Protein AF-A0A504YXQ4-F1 (afdb_monomer_lite)

Organism: Fasciola gigantica (NCBI:txid46835)

InterPro domains:
  IPR013785 Aldolase-type TIM barrel [G3DSA:3.20.20.70] (3-170)
  IPR016471 Nicotinamide phosphoribosyl transferase [PTHR43816] (10-166)
  IPR036068 Nicotinate phosphoribosyltransferase-like, C-terminal [SSF51690] (5-166)
  IPR041525 Nicotinate/nicotinamide phosphoribosyltransferase [PF04095] (4-167)

Secondary structure (DSSP, 8-state):
--STT-SSHHHHHHHHHHHHTT--B---HHHHHHHHHHH--S---B---B--HHHHHTT-GGGHHHHHHHHHHHTSBS-EEEE--SS-HHHIIIIIIIIITHHHHHHSBS-EEEE--SS-HHHHHHHHHHHHHHHHT-EE-TTS-EE--TTEEE---SS--HHHHHHHTT-

Foldseek 3Di:
DQQPPQPDLVSLLVVQLVVLVPDAADPSVSVCVCCCPPVVDNHSHDYAAEDDLCQQPVCPPVCNLVSVVVVCVVPLAEEYEYEQPNPHNLCSLQPRCLPVCVVSLVPGHYAYEYEHADDQVQVVQVSSCVNQCVRQPWDADPVRDTHGDGSYHYDYDYPDDPVSCVVNVPD

Structure (mmCIF, N/CA/C/O backbone):
data_AF-A0A504YXQ4-F1
#
_entry.id   AF-A0A504YXQ4-F1
#
loop_
_atom_site.group_PDB
_atom_site.id
_atom_site.type_symbol
_atom_site.label_atom_id
_atom_site.label_alt_id
_atom_site.label_comp_id
_atom_site.label_asym_id
_atom_site.label_entity_id
_atom_site.label_seq_id
_atom_site.pdbx_PDB_ins_code
_atom_site.Cartn_x
_atom_site.Cartn_y
_atom_site.Cartn_z
_atom_site.occupancy
_atom_site.B_iso_or_equiv
_atom_site.auth_seq_id
_atom_site.auth_comp_id
_atom_site.auth_asym_id
_atom_site.auth_atom_id
_atom_site.pdbx_PDB_model_num
ATOM 1 N N . MET A 1 1 ? 9.173 -4.946 -5.122 1.00 44.69 1 MET A N 1
ATOM 2 C CA . MET A 1 1 ? 9.935 -3.677 -5.137 1.00 44.69 1 MET A CA 1
ATOM 3 C C . MET A 1 1 ? 11.431 -3.932 -5.371 1.00 44.69 1 MET A C 1
ATOM 5 O O . MET A 1 1 ? 12.197 -4.021 -4.426 1.00 44.69 1 MET A O 1
ATOM 9 N N . THR A 1 2 ? 11.881 -4.077 -6.623 1.00 39.53 2 THR A N 1
ATOM 10 C CA . THR A 1 2 ? 13.294 -4.391 -6.968 1.00 39.53 2 THR A CA 1
ATOM 11 C C . THR A 1 2 ? 14.123 -3.184 -7.431 1.00 39.53 2 THR A C 1
ATOM 13 O O . THR A 1 2 ? 15.320 -3.316 -7.674 1.00 39.53 2 THR A O 1
ATOM 16 N N . SER A 1 3 ? 13.518 -1.999 -7.565 1.00 43.25 3 SER A N 1
ATOM 17 C CA . SER A 1 3 ? 14.176 -0.821 -8.157 1.00 43.25 3 SER A CA 1
ATOM 18 C C . SER A 1 3 ? 15.230 -0.181 -7.238 1.00 43.25 3 SER A C 1
ATOM 20 O O . SER A 1 3 ? 16.334 0.120 -7.684 1.00 43.25 3 SER A O 1
ATOM 22 N N . ALA A 1 4 ? 14.943 -0.048 -5.938 1.00 47.44 4 ALA A N 1
ATOM 23 C CA . ALA A 1 4 ? 15.725 0.798 -5.029 1.00 47.44 4 ALA A CA 1
ATOM 24 C C . ALA A 1 4 ? 17.167 0.319 -4.747 1.00 47.44 4 ALA A C 1
ATOM 26 O O . ALA A 1 4 ? 17.986 1.095 -4.267 1.00 47.44 4 ALA A O 1
ATOM 27 N N . ARG A 1 5 ? 17.506 -0.949 -5.032 1.00 50.78 5 ARG A N 1
ATOM 28 C CA . ARG A 1 5 ? 18.806 -1.552 -4.658 1.00 50.78 5 ARG A CA 1
ATOM 29 C C . ARG A 1 5 ? 19.672 -1.998 -5.843 1.00 50.78 5 ARG A C 1
ATOM 31 O O . ARG A 1 5 ? 20.782 -2.495 -5.643 1.00 50.78 5 ARG A O 1
ATOM 38 N N . ALA A 1 6 ? 19.216 -1.827 -7.084 1.00 53.59 6 ALA A N 1
ATOM 39 C CA . ALA A 1 6 ? 19.990 -2.245 -8.249 1.00 53.59 6 ALA A CA 1
ATOM 40 C C . ALA A 1 6 ? 21.107 -1.233 -8.574 1.00 53.59 6 ALA A C 1
ATOM 42 O O . ALA A 1 6 ? 20.860 -0.147 -9.086 1.00 53.59 6 ALA A O 1
ATOM 43 N N . ARG A 1 7 ? 22.367 -1.618 -8.330 1.00 48.12 7 ARG A N 1
ATOM 44 C CA . ARG A 1 7 ? 23.555 -0.745 -8.469 1.00 48.12 7 ARG A CA 1
ATOM 45 C C . ARG A 1 7 ? 23.866 -0.262 -9.899 1.00 48.12 7 ARG A C 1
ATOM 47 O O . ARG A 1 7 ? 24.700 0.622 -10.064 1.00 48.12 7 ARG A O 1
ATOM 54 N N . ARG A 1 8 ? 23.257 -0.847 -10.941 1.00 61.00 8 ARG A N 1
ATOM 55 C CA . ARG A 1 8 ? 23.435 -0.458 -12.356 1.00 61.00 8 ARG A CA 1
ATOM 56 C C . ARG A 1 8 ? 22.139 -0.660 -13.141 1.00 61.00 8 ARG A C 1
ATOM 58 O O . ARG A 1 8 ? 21.479 -1.687 -12.979 1.00 61.00 8 ARG A O 1
ATOM 65 N N . SER A 1 9 ? 21.836 0.259 -14.061 1.00 78.12 9 SER A N 1
ATOM 66 C CA . SER A 1 9 ? 20.632 0.233 -14.912 1.00 78.12 9 SER A CA 1
ATOM 67 C C . SER A 1 9 ? 20.436 -1.098 -15.653 1.00 78.12 9 SER A C 1
ATOM 69 O O . SER A 1 9 ? 19.322 -1.611 -15.728 1.00 78.12 9 SER A O 1
ATOM 71 N N . ARG A 1 10 ? 21.526 -1.714 -16.135 1.00 86.38 10 ARG A N 1
ATOM 72 C CA . ARG A 1 10 ? 21.495 -3.021 -16.815 1.00 86.38 10 ARG A CA 1
ATOM 73 C C . ARG A 1 10 ? 21.101 -4.172 -15.886 1.00 86.38 10 ARG A C 1
ATOM 75 O O . ARG A 1 10 ? 20.304 -5.018 -16.280 1.00 86.38 10 ARG A O 1
ATOM 82 N N . SER A 1 11 ? 21.639 -4.206 -14.668 1.00 91.44 11 SER A N 1
ATOM 83 C CA . SER A 1 11 ? 21.296 -5.234 -13.677 1.00 91.44 11 SER A CA 1
ATOM 84 C C . SER A 1 11 ? 19.844 -5.096 -13.217 1.00 91.44 11 SER A C 1
ATOM 86 O O . SER A 1 11 ? 19.157 -6.105 -13.100 1.00 91.44 11 SER A O 1
ATOM 88 N N . ALA A 1 12 ? 19.354 -3.860 -13.046 1.00 91.31 12 ALA A N 1
ATOM 89 C CA . ALA A 1 12 ? 17.948 -3.583 -12.745 1.00 91.31 12 ALA A CA 1
ATOM 90 C C . ALA A 1 12 ? 17.017 -4.113 -13.847 1.00 91.31 12 ALA A C 1
ATOM 92 O O . ALA A 1 12 ? 16.020 -4.770 -13.561 1.00 91.31 12 ALA A O 1
ATOM 93 N N . ALA A 1 13 ? 17.366 -3.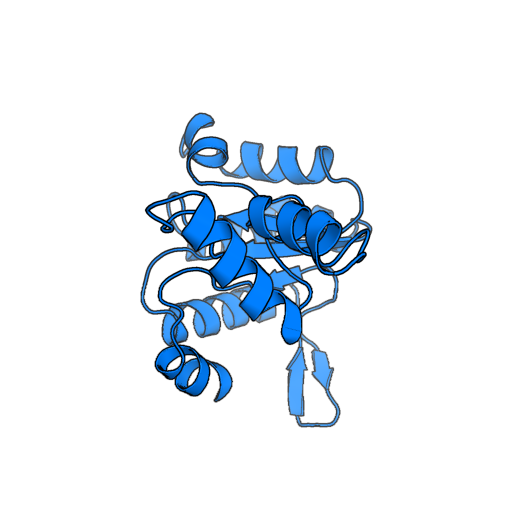866 -15.114 1.00 93.75 13 ALA A N 1
ATOM 94 C CA . ALA A 1 13 ? 16.569 -4.306 -16.253 1.00 93.75 13 ALA A CA 1
ATOM 95 C C . ALA A 1 13 ? 16.508 -5.837 -16.372 1.00 93.75 13 ALA A C 1
ATOM 97 O O . ALA A 1 13 ? 15.424 -6.389 -16.537 1.00 93.75 13 ALA A O 1
ATOM 98 N N . LEU A 1 14 ? 17.651 -6.524 -16.262 1.00 95.06 14 LEU A N 1
ATOM 99 C CA . LEU A 1 14 ? 17.709 -7.985 -16.367 1.00 95.06 14 LEU A CA 1
ATOM 100 C C . LEU A 1 14 ? 17.030 -8.678 -15.181 1.00 95.06 14 LEU A C 1
ATOM 102 O O . LEU A 1 14 ? 16.200 -9.554 -15.399 1.00 95.06 14 LEU A O 1
ATOM 106 N N . GLY A 1 15 ? 17.339 -8.263 -13.948 1.00 94.12 15 GLY A N 1
ATOM 107 C CA . GLY A 1 15 ? 16.736 -8.851 -12.749 1.00 94.12 15 GLY A CA 1
ATOM 108 C C . GLY A 1 15 ? 15.238 -8.561 -12.640 1.00 94.12 15 GLY A C 1
ATOM 109 O O . GLY A 1 15 ? 14.447 -9.432 -12.286 1.00 94.12 15 GLY A O 1
ATOM 110 N N . GLY A 1 16 ? 14.816 -7.349 -13.011 1.00 94.19 16 GLY A N 1
ATOM 111 C CA . GLY A 1 16 ? 13.397 -7.025 -13.094 1.00 94.19 16 GLY A CA 1
ATOM 112 C C . GLY A 1 16 ? 12.686 -7.830 -14.186 1.00 94.19 16 GLY A C 1
ATOM 113 O O . GLY A 1 16 ? 11.565 -8.273 -13.965 1.00 94.19 16 GLY A O 1
ATOM 114 N N . LEU A 1 17 ? 13.322 -8.085 -15.338 1.00 95.25 17 LEU A N 1
ATOM 115 C CA . LEU A 1 17 ? 12.712 -8.907 -16.386 1.00 95.25 17 LEU A CA 1
ATOM 116 C C . LEU A 1 17 ? 12.607 -10.380 -15.977 1.00 95.25 17 LEU A C 1
ATOM 118 O O . LEU A 1 17 ? 11.588 -11.003 -16.253 1.00 95.25 17 LEU A O 1
ATOM 122 N N . SER A 1 18 ? 13.613 -10.934 -15.295 1.00 96.00 18 SER A N 1
ATOM 123 C CA . SER A 1 18 ? 13.534 -12.316 -14.807 1.00 96.00 18 SER A CA 1
ATOM 124 C C . SER A 1 18 ? 12.399 -12.500 -13.798 1.00 96.00 18 SER A C 1
ATOM 126 O O . SER A 1 18 ? 11.718 -13.520 -13.822 1.00 96.00 18 SER A O 1
ATOM 128 N N . HIS A 1 19 ? 12.139 -11.494 -12.953 1.00 95.12 19 HIS A N 1
ATOM 129 C CA . HIS A 1 19 ? 10.963 -11.470 -12.073 1.00 95.12 19 HIS A CA 1
ATOM 130 C C . HIS A 1 19 ? 9.648 -11.490 -12.870 1.00 95.12 19 HIS A C 1
ATOM 132 O O . HIS A 1 19 ? 8.731 -12.241 -12.536 1.00 95.12 19 HIS A O 1
ATOM 138 N N . LEU A 1 20 ? 9.584 -10.734 -13.971 1.00 96.31 20 LEU A N 1
ATOM 139 C CA . LEU A 1 20 ? 8.395 -10.642 -14.826 1.00 96.31 20 LEU A CA 1
ATOM 140 C C . LEU A 1 20 ? 8.053 -11.921 -15.608 1.00 96.31 20 LEU A C 1
ATOM 142 O O . LEU A 1 20 ? 6.983 -12.004 -16.207 1.00 96.31 20 LEU A O 1
ATOM 146 N N . VAL A 1 21 ? 8.924 -12.932 -15.590 1.00 95.56 21 VAL A N 1
ATOM 147 C CA . VAL A 1 21 ? 8.597 -14.265 -16.122 1.00 95.56 21 VAL A CA 1
ATOM 148 C C . VAL A 1 21 ? 7.520 -14.945 -15.269 1.00 95.56 21 VAL A C 1
ATOM 150 O O . VAL A 1 21 ? 6.663 -15.639 -15.808 1.00 95.56 21 VAL A O 1
ATOM 153 N N . ASN A 1 22 ? 7.544 -14.726 -13.950 1.00 96.00 22 ASN A N 1
ATOM 154 C CA . ASN A 1 22 ? 6.650 -15.392 -12.996 1.00 96.00 22 ASN A CA 1
ATOM 155 C C . ASN A 1 22 ? 5.550 -14.466 -12.457 1.00 96.00 22 ASN A C 1
ATOM 157 O O . ASN A 1 22 ? 4.479 -14.932 -12.075 1.00 96.00 22 ASN A O 1
ATOM 161 N N . PHE A 1 23 ? 5.796 -13.154 -12.423 1.00 96.06 23 PHE A N 1
ATOM 162 C CA . PHE A 1 23 ? 4.901 -12.172 -11.810 1.00 96.06 23 PHE A CA 1
ATOM 163 C C . PHE A 1 23 ? 4.612 -11.000 -12.745 1.00 96.06 23 PHE A C 1
ATOM 165 O O . PHE A 1 23 ? 5.370 -10.716 -13.660 1.00 96.06 23 PHE A O 1
ATOM 172 N N . ARG A 1 24 ? 3.525 -10.265 -12.489 1.00 94.75 24 ARG A N 1
ATOM 173 C CA . ARG A 1 24 ? 3.152 -9.084 -13.291 1.00 94.75 24 ARG A CA 1
ATOM 174 C C . ARG A 1 24 ? 3.311 -7.745 -12.569 1.00 94.75 24 ARG A C 1
ATOM 176 O O . ARG A 1 24 ? 3.106 -6.716 -13.196 1.00 94.75 24 ARG A O 1
ATOM 183 N N . GLY A 1 25 ? 3.666 -7.732 -11.285 1.00 95.00 25 GLY A N 1
ATOM 184 C CA . GLY A 1 25 ? 3.879 -6.499 -10.515 1.00 95.00 25 GLY A CA 1
ATOM 185 C C . GLY A 1 25 ? 5.342 -6.051 -10.531 1.00 95.00 25 GLY A C 1
ATOM 186 O O . GLY A 1 25 ? 6.213 -6.837 -10.149 1.00 95.00 25 GLY A O 1
ATOM 187 N N . THR A 1 26 ? 5.626 -4.810 -10.946 1.00 94.31 26 THR A N 1
ATOM 188 C CA . THR A 1 26 ? 6.984 -4.236 -10.918 1.00 94.31 26 THR A CA 1
ATOM 189 C C . THR A 1 26 ? 7.002 -2.705 -10.870 1.00 94.31 26 THR A C 1
ATOM 191 O O . THR A 1 26 ? 6.308 -2.048 -11.637 1.00 94.31 26 THR A O 1
ATOM 194 N N . ASP A 1 27 ? 7.895 -2.146 -10.048 1.00 93.38 27 ASP A N 1
ATOM 195 C CA . ASP A 1 27 ? 8.291 -0.723 -10.081 1.00 93.38 27 ASP A CA 1
ATOM 196 C C . ASP A 1 27 ? 9.642 -0.516 -10.790 1.00 93.38 27 ASP A C 1
ATOM 198 O O . ASP A 1 27 ? 10.236 0.561 -10.770 1.00 93.38 27 ASP A O 1
ATOM 202 N N . THR A 1 28 ? 10.195 -1.569 -11.402 1.00 93.94 28 THR A N 1
ATOM 203 C CA . THR A 1 28 ? 11.482 -1.516 -12.104 1.00 93.94 28 THR A CA 1
ATOM 204 C C . THR A 1 28 ? 11.258 -1.228 -13.586 1.00 93.94 28 THR A C 1
ATOM 206 O O . THR A 1 28 ? 11.331 -2.121 -14.430 1.00 93.94 28 THR A O 1
ATOM 209 N N . LEU A 1 29 ? 11.024 0.045 -13.919 1.00 94.19 29 LEU A N 1
ATOM 210 C CA . LEU A 1 29 ? 10.748 0.504 -15.289 1.00 94.19 29 LEU A CA 1
ATOM 211 C C . LEU A 1 29 ? 11.747 -0.001 -16.359 1.00 94.19 29 LEU A C 1
ATOM 213 O O . LEU A 1 29 ? 11.294 -0.400 -17.436 1.00 94.19 29 LEU A O 1
ATOM 217 N N . PRO A 1 30 ? 13.076 -0.074 -16.107 1.00 95.06 30 PRO A N 1
ATOM 218 C CA . PRO A 1 30 ? 14.022 -0.601 -17.094 1.00 95.06 30 PRO A CA 1
ATOM 219 C C . PRO A 1 30 ? 13.720 -2.032 -17.568 1.00 95.06 30 PRO A C 1
ATOM 221 O O . PRO A 1 30 ? 14.059 -2.377 -18.700 1.00 95.06 30 PRO A O 1
ATOM 224 N N . ALA A 1 31 ? 13.061 -2.856 -16.746 1.00 95.12 31 ALA A N 1
ATOM 225 C CA . ALA A 1 31 ? 12.663 -4.211 -17.125 1.00 95.12 31 ALA A CA 1
ATOM 226 C C . ALA A 1 31 ? 11.622 -4.213 -18.253 1.00 95.12 31 ALA A C 1
ATOM 228 O O . ALA A 1 31 ? 11.736 -4.998 -19.193 1.00 95.12 31 ALA A O 1
ATOM 229 N N . LEU A 1 32 ? 10.654 -3.290 -18.206 1.00 95.12 32 LEU A N 1
ATOM 230 C CA . LEU A 1 32 ? 9.613 -3.154 -19.229 1.00 95.12 32 LEU A CA 1
ATOM 231 C C . LEU A 1 32 ? 10.203 -2.706 -20.570 1.00 95.12 32 LEU A C 1
ATOM 233 O O . LEU A 1 32 ? 9.826 -3.218 -21.624 1.00 95.12 32 LEU A O 1
ATOM 237 N N . LEU A 1 33 ? 11.174 -1.788 -20.532 1.00 94.56 33 LEU A N 1
ATOM 238 C CA . LEU A 1 33 ? 11.887 -1.339 -21.730 1.00 94.56 33 LEU A CA 1
ATOM 239 C C . LEU A 1 33 ? 12.680 -2.483 -22.375 1.00 94.56 33 LEU A C 1
ATOM 241 O O . LEU A 1 33 ? 12.683 -2.622 -23.599 1.00 94.56 33 LEU A O 1
ATOM 245 N N . LEU A 1 34 ? 13.327 -3.321 -21.559 1.00 95.00 34 LEU A N 1
ATOM 246 C CA . LEU A 1 34 ? 14.093 -4.469 -22.041 1.00 95.00 34 LEU A CA 1
ATOM 247 C C . LEU A 1 34 ? 13.174 -5.557 -22.618 1.00 95.00 34 LEU A C 1
ATOM 249 O O . LEU A 1 34 ? 13.452 -6.054 -23.709 1.00 95.00 34 LEU A O 1
ATOM 253 N N . ALA A 1 35 ? 12.055 -5.860 -21.950 1.00 95.69 35 ALA A N 1
ATOM 254 C CA . ALA A 1 35 ? 11.032 -6.785 -22.445 1.00 95.69 35 ALA A CA 1
ATOM 255 C C . ALA A 1 35 ? 10.4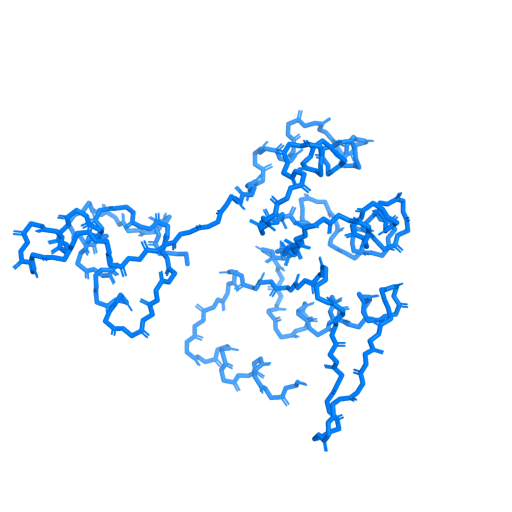94 -6.357 -23.817 1.00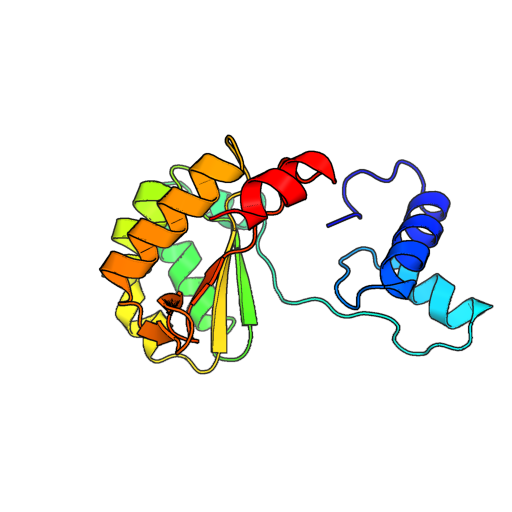 95.69 35 ALA A C 1
ATOM 257 O O . ALA A 1 35 ? 10.440 -7.156 -24.753 1.00 95.69 35 ALA A O 1
ATOM 258 N N . ARG A 1 36 ? 10.158 -5.070 -23.959 1.00 96.00 36 ARG A N 1
ATOM 259 C CA . ARG A 1 36 ? 9.665 -4.511 -25.220 1.00 96.00 36 ARG A CA 1
ATOM 260 C C . ARG A 1 36 ? 10.704 -4.617 -26.328 1.00 96.00 36 ARG A C 1
ATOM 262 O O . ARG A 1 36 ? 10.371 -5.029 -27.433 1.00 96.00 36 ARG A O 1
ATOM 269 N N . LYS A 1 37 ? 11.959 -4.269 -26.029 1.00 95.00 37 LYS A N 1
ATOM 270 C CA . LYS A 1 37 ? 13.040 -4.233 -27.020 1.00 95.00 37 LYS A CA 1
ATOM 271 C C . LYS A 1 37 ? 13.463 -5.618 -27.513 1.00 95.00 37 LYS A C 1
ATOM 273 O O . LYS A 1 37 ? 13.722 -5.765 -28.700 1.00 95.00 37 LYS A O 1
ATOM 278 N N . PHE A 1 38 ? 13.588 -6.599 -26.620 1.00 96.00 38 PHE A N 1
ATOM 279 C CA . PHE A 1 38 ? 14.211 -7.889 -26.951 1.00 96.00 38 PHE A CA 1
ATOM 280 C C . PHE A 1 38 ? 13.230 -9.057 -27.058 1.00 96.00 38 PHE A C 1
ATOM 282 O O . PHE A 1 38 ? 13.561 -10.049 -27.696 1.00 96.00 38 PHE A O 1
ATOM 289 N N . TYR A 1 39 ? 12.036 -8.943 -26.474 1.00 95.50 39 TYR A N 1
ATOM 290 C CA . TYR A 1 39 ? 11.035 -10.017 -26.453 1.00 95.50 39 TYR A CA 1
ATOM 291 C C . TYR A 1 39 ? 9.716 -9.624 -27.130 1.00 95.50 39 TYR A C 1
ATOM 293 O O . TYR A 1 39 ? 8.748 -10.374 -27.054 1.00 95.50 39 TYR A O 1
ATOM 301 N N . ASN A 1 40 ? 9.658 -8.451 -27.776 1.00 94.25 40 ASN A N 1
ATOM 302 C CA . ASN A 1 40 ? 8.459 -7.915 -28.429 1.00 94.25 40 ASN A CA 1
ATOM 303 C C . ASN A 1 40 ? 7.209 -7.951 -27.524 1.00 94.25 40 ASN A C 1
ATOM 305 O O . ASN A 1 40 ? 6.100 -8.214 -27.981 1.00 94.25 40 ASN A O 1
ATOM 309 N N . CYS A 1 41 ? 7.394 -7.717 -26.221 1.00 94.31 41 CYS A N 1
ATOM 310 C CA . CYS A 1 41 ? 6.313 -7.672 -25.243 1.00 94.31 41 CYS A CA 1
ATOM 311 C C . CYS A 1 41 ? 5.956 -6.203 -24.957 1.00 94.31 41 CYS A C 1
ATOM 313 O O . CYS A 1 41 ? 6.725 -5.523 -24.270 1.00 94.31 41 CYS A O 1
ATOM 315 N N . PRO A 1 42 ? 4.827 -5.667 -25.469 1.00 92.56 42 PRO A N 1
ATOM 316 C CA . PRO A 1 42 ? 4.517 -4.245 -25.329 1.00 92.56 42 PRO A CA 1
ATOM 317 C C . PRO A 1 42 ? 4.378 -3.798 -23.871 1.00 92.56 42 PRO A C 1
ATOM 319 O O . PRO A 1 42 ? 4.819 -2.694 -23.537 1.00 92.56 42 PRO A O 1
ATOM 322 N N . MET A 1 43 ? 3.810 -4.657 -23.015 1.00 95.56 43 MET A N 1
ATOM 323 C CA . MET A 1 43 ? 3.634 -4.417 -21.584 1.00 95.56 43 MET A CA 1
ATOM 324 C C . MET A 1 43 ? 3.780 -5.716 -20.782 1.00 95.56 43 MET A C 1
ATOM 326 O O . MET A 1 43 ? 2.865 -6.534 -20.746 1.00 95.56 43 MET A O 1
ATOM 330 N N . ALA A 1 44 ? 4.939 -5.902 -20.147 1.00 94.81 44 ALA A N 1
ATOM 331 C CA . ALA A 1 44 ? 5.257 -7.114 -19.386 1.00 94.81 44 ALA A CA 1
ATOM 332 C C . ALA A 1 44 ? 4.818 -7.059 -17.910 1.00 94.81 44 ALA A C 1
ATOM 334 O O . ALA A 1 44 ? 4.776 -8.089 -17.245 1.00 94.81 44 ALA A O 1
ATOM 335 N N . GLY A 1 45 ? 4.489 -5.878 -17.383 1.00 95.56 45 GLY A N 1
ATOM 336 C CA . GLY A 1 45 ? 4.131 -5.708 -15.980 1.00 95.56 45 GLY A CA 1
ATOM 337 C C . GLY A 1 45 ? 3.451 -4.375 -15.694 1.00 95.56 45 GLY A C 1
ATOM 338 O O . GLY A 1 45 ? 3.413 -3.489 -16.545 1.00 95.56 45 GLY A O 1
ATOM 339 N N . PHE A 1 46 ? 2.913 -4.265 -14.486 1.00 96.06 46 PHE A N 1
ATOM 340 C CA . PHE A 1 46 ? 2.063 -3.182 -14.012 1.00 96.06 46 PHE A CA 1
ATOM 341 C C . PHE A 1 46 ? 2.498 -2.737 -12.613 1.00 96.06 46 PHE A C 1
ATOM 343 O O . PHE A 1 46 ? 3.180 -3.475 -11.896 1.00 96.06 46 PHE A O 1
ATOM 350 N N . SER A 1 47 ? 2.052 -1.548 -12.221 1.00 95.50 47 SER A N 1
ATOM 351 C CA . SER A 1 47 ? 2.145 -1.050 -10.851 1.00 95.50 47 SER A CA 1
ATOM 352 C C . SER A 1 47 ? 0.873 -0.282 -10.482 1.00 95.50 47 SER A C 1
ATOM 354 O O . SER A 1 47 ? -0.007 -0.082 -11.323 1.00 95.50 47 SER A O 1
ATOM 356 N N . ILE A 1 48 ? 0.780 0.119 -9.220 1.00 95.06 48 ILE A N 1
ATOM 357 C CA . ILE A 1 48 ? -0.273 0.962 -8.660 1.00 95.06 48 ILE A CA 1
ATOM 358 C C . ILE A 1 48 ? 0.357 2.240 -8.095 1.00 95.06 48 ILE A C 1
ATOM 360 O O . ILE A 1 48 ? 1.534 2.222 -7.730 1.00 95.06 48 ILE A O 1
ATOM 364 N N . PRO A 1 49 ? -0.397 3.344 -7.971 1.00 97.00 49 PRO A N 1
ATOM 365 C CA . PRO A 1 49 ? 0.065 4.487 -7.201 1.00 97.00 49 PRO A CA 1
ATOM 366 C C . PRO A 1 49 ? 0.449 4.062 -5.781 1.00 97.00 49 PRO A C 1
ATOM 368 O O . PRO A 1 49 ? -0.302 3.350 -5.110 1.00 97.00 49 PRO A O 1
ATOM 371 N N . ALA A 1 50 ? 1.626 4.479 -5.331 1.00 95.88 50 ALA A N 1
ATOM 372 C CA . ALA A 1 50 ? 2.149 4.132 -4.020 1.00 95.88 50 ALA A CA 1
ATOM 373 C C . ALA A 1 50 ? 2.867 5.332 -3.406 1.00 95.88 50 ALA A C 1
ATOM 375 O O . ALA A 1 50 ? 3.586 6.045 -4.107 1.00 95.88 50 ALA A O 1
ATOM 376 N N . THR A 1 51 ? 2.685 5.548 -2.106 1.00 96.56 51 THR A N 1
ATOM 377 C CA . THR A 1 51 ? 3.417 6.591 -1.381 1.00 96.56 51 THR A CA 1
ATOM 378 C C . THR A 1 51 ? 4.782 6.103 -0.905 1.00 96.56 51 THR A C 1
ATOM 380 O O . THR A 1 51 ? 5.077 4.901 -0.838 1.00 96.56 51 THR A O 1
ATOM 383 N N . GLU A 1 52 ? 5.634 7.061 -0.567 1.00 94.44 52 GLU A N 1
ATOM 384 C CA . GLU A 1 52 ? 6.914 6.844 0.100 1.00 94.44 52 GLU A CA 1
ATOM 385 C C . GLU A 1 52 ? 7.037 7.742 1.335 1.00 94.44 52 GLU A C 1
ATOM 387 O O . GLU A 1 52 ? 6.287 8.708 1.493 1.00 94.44 52 GLU A O 1
ATOM 392 N N . HIS A 1 53 ? 8.005 7.443 2.202 1.00 93.88 53 HIS A N 1
ATOM 393 C CA . HIS A 1 53 ? 8.209 8.171 3.454 1.00 93.88 53 HIS A CA 1
ATOM 394 C C . HIS A 1 53 ? 8.350 9.683 3.254 1.00 93.88 53 HIS A C 1
ATOM 396 O O . HIS A 1 53 ? 7.825 10.453 4.053 1.00 93.88 53 HIS A O 1
ATOM 402 N N . SER A 1 54 ? 8.995 10.134 2.173 1.00 94.56 54 SER A N 1
ATOM 403 C CA . SER A 1 54 ? 9.152 11.568 1.890 1.00 94.56 54 SER A CA 1
ATOM 404 C C . SER A 1 54 ? 7.793 12.262 1.702 1.00 94.56 54 SER A C 1
ATOM 406 O O . SER A 1 54 ? 7.547 13.322 2.272 1.00 94.56 54 SER A O 1
ATOM 408 N N . THR A 1 55 ? 6.873 11.617 0.976 1.00 94.12 55 THR A N 1
ATOM 409 C CA . THR A 1 55 ? 5.544 12.161 0.672 1.00 94.12 55 THR A CA 1
ATOM 410 C C . THR A 1 55 ? 4.630 12.216 1.891 1.00 94.12 55 THR A C 1
ATOM 412 O O . THR A 1 55 ? 3.731 13.050 1.922 1.00 94.12 55 THR A O 1
ATOM 415 N N . MET A 1 56 ? 4.857 11.359 2.892 1.00 96.00 56 MET A N 1
ATOM 416 C CA . MET A 1 56 ? 4.099 11.365 4.149 1.00 96.00 56 MET A CA 1
ATOM 417 C C . MET A 1 56 ? 4.717 12.340 5.154 1.00 96.00 56 MET A C 1
ATOM 419 O O . MET A 1 56 ? 4.040 13.228 5.663 1.00 96.00 56 MET A O 1
ATOM 423 N N . THR A 1 57 ? 6.030 12.254 5.370 1.00 94.81 57 THR A N 1
ATOM 424 C CA . THR A 1 57 ? 6.723 13.055 6.392 1.00 94.81 57 THR A CA 1
ATOM 425 C C . THR A 1 57 ? 6.799 14.545 6.064 1.00 94.81 57 THR A C 1
ATOM 427 O O . THR A 1 57 ? 6.931 15.353 6.981 1.00 94.81 57 THR A O 1
ATOM 430 N N . MET A 1 58 ? 6.649 14.947 4.793 1.00 96.56 58 MET A N 1
ATOM 431 C CA . MET A 1 58 ? 6.596 16.366 4.411 1.00 96.56 58 MET A CA 1
ATOM 432 C C . MET A 1 58 ? 5.409 17.137 5.013 1.00 96.56 58 MET A C 1
ATOM 434 O O . MET A 1 58 ? 5.469 18.361 5.092 1.00 96.56 58 MET A O 1
ATOM 438 N N . TRP A 1 59 ? 4.346 16.445 5.434 1.00 96.69 59 TRP A N 1
ATOM 439 C CA . TRP A 1 59 ? 3.206 17.053 6.130 1.00 96.69 59 TRP A CA 1
ATOM 440 C C . TRP A 1 59 ? 3.506 17.297 7.617 1.00 96.69 59 TRP A C 1
ATOM 442 O O . TRP A 1 59 ? 2.913 18.176 8.237 1.00 96.69 59 TRP A O 1
ATOM 452 N N . GLY A 1 60 ? 4.479 16.573 8.174 1.00 96.06 60 GLY A N 1
ATOM 453 C CA . GLY A 1 60 ? 4.781 16.549 9.599 1.00 96.06 60 GLY A CA 1
ATOM 454 C C . GLY A 1 60 ? 3.843 15.628 10.384 1.00 96.06 60 GLY A C 1
ATOM 455 O O . GLY A 1 60 ? 2.709 15.376 9.988 1.00 96.06 60 GLY A O 1
ATOM 456 N N . GLU A 1 61 ? 4.317 15.156 11.537 1.00 95.06 61 GLU A N 1
ATOM 457 C CA . GLU A 1 61 ? 3.648 14.133 12.360 1.00 95.06 61 GLU A CA 1
ATOM 458 C C . GLU A 1 61 ? 2.212 14.509 12.739 1.00 95.06 61 GLU A C 1
ATOM 460 O O . GLU A 1 61 ? 1.292 13.708 12.620 1.00 95.06 61 GLU A O 1
ATOM 465 N N . LYS A 1 62 ? 1.990 15.778 13.098 1.00 95.88 62 LYS A N 1
ATOM 466 C CA . LYS A 1 62 ? 0.664 16.291 13.479 1.00 95.88 62 LYS A CA 1
ATOM 467 C C . LYS A 1 62 ? -0.361 16.278 12.340 1.00 95.88 62 LYS A C 1
ATOM 469 O O . LYS A 1 62 ? -1.549 16.396 12.616 1.00 95.88 62 LYS A O 1
ATOM 474 N N . HIS A 1 63 ? 0.096 16.166 11.095 1.00 96.81 63 HIS A N 1
ATOM 475 C CA . HIS A 1 63 ? -0.723 16.224 9.886 1.00 96.81 63 HIS A CA 1
ATOM 476 C C . HIS A 1 63 ? -0.677 14.908 9.096 1.00 96.81 63 HIS A C 1
ATOM 478 O O . HIS A 1 63 ? -1.021 14.880 7.915 1.00 96.81 63 HIS A O 1
ATOM 484 N N . GLU A 1 64 ? -0.274 13.798 9.725 1.00 97.25 64 GLU A N 1
ATOM 485 C CA . GLU A 1 64 ? -0.275 12.480 9.080 1.00 97.25 64 GLU A CA 1
ATOM 486 C C . GLU A 1 64 ? -1.684 12.086 8.596 1.00 97.25 64 GLU A C 1
ATOM 488 O O . GLU A 1 64 ? -1.854 11.634 7.462 1.00 97.25 64 GLU A O 1
ATOM 493 N N . VAL A 1 65 ? -2.719 12.353 9.404 1.00 97.88 65 VAL A N 1
ATOM 494 C CA . VAL A 1 65 ? -4.119 12.134 9.004 1.00 97.88 65 VAL A CA 1
ATOM 495 C C . VAL A 1 65 ? -4.523 12.980 7.796 1.00 97.88 65 VAL A C 1
ATOM 497 O O . VAL A 1 65 ? -5.223 12.484 6.912 1.00 97.88 65 VAL A O 1
ATOM 500 N N . ASP A 1 66 ? -4.046 14.224 7.711 1.00 97.94 66 ASP A N 1
ATOM 501 C CA . ASP A 1 66 ? -4.343 15.121 6.592 1.00 97.94 66 ASP A CA 1
ATOM 502 C C . ASP A 1 66 ? -3.695 14.602 5.301 1.00 97.94 66 ASP A C 1
ATOM 504 O O . ASP A 1 66 ? -4.327 14.594 4.239 1.00 97.94 66 ASP A O 1
ATOM 508 N N . ALA A 1 67 ? -2.465 14.083 5.399 1.00 97.75 67 ALA A N 1
ATOM 509 C CA . ALA A 1 67 ? -1.775 13.436 4.289 1.00 97.75 67 ALA A CA 1
ATOM 510 C C . ALA A 1 67 ? -2.571 12.226 3.773 1.00 97.75 67 ALA A C 1
ATOM 512 O O . ALA A 1 67 ? -2.827 12.108 2.572 1.00 97.75 67 ALA A O 1
ATOM 513 N N . TYR A 1 68 ? -3.026 11.352 4.674 1.00 98.06 68 TYR A N 1
ATOM 514 C CA . TYR A 1 68 ? -3.827 10.174 4.331 1.00 98.06 68 TYR A CA 1
ATOM 515 C C . TYR A 1 68 ? -5.188 10.539 3.739 1.00 98.06 68 TYR A C 1
ATOM 517 O O . TYR A 1 68 ? -5.598 9.976 2.719 1.00 98.06 68 TYR A O 1
ATOM 525 N N . HIS A 1 69 ? -5.871 11.526 4.320 1.00 97.81 69 HIS A N 1
ATOM 526 C CA . HIS A 1 69 ? -7.129 12.034 3.791 1.00 97.81 69 HIS A CA 1
ATOM 527 C C . HIS A 1 69 ? -6.954 12.569 2.366 1.00 97.81 69 HIS A C 1
ATOM 529 O O . HIS A 1 69 ? -7.770 12.265 1.489 1.00 97.81 69 HIS A O 1
ATOM 535 N N . ARG A 1 70 ? -5.865 13.310 2.112 1.00 97.50 70 ARG A N 1
ATOM 536 C CA . ARG A 1 70 ? -5.548 13.855 0.789 1.00 97.50 70 ARG A CA 1
ATOM 537 C C . ARG A 1 70 ? -5.320 12.761 -0.252 1.00 97.50 70 ARG A C 1
ATOM 539 O O . ARG A 1 70 ? -5.717 12.943 -1.401 1.00 97.50 70 ARG A O 1
ATOM 546 N N . LEU A 1 71 ? -4.725 11.627 0.121 1.00 97.06 71 LEU A N 1
ATOM 547 C CA . LEU A 1 71 ? -4.577 10.481 -0.786 1.00 97.06 71 LEU A CA 1
ATOM 548 C C . LEU A 1 71 ? -5.928 9.889 -1.185 1.00 97.06 71 LEU A C 1
ATOM 550 O O . LEU A 1 71 ? -6.105 9.529 -2.346 1.00 97.06 71 LEU A O 1
ATOM 554 N N . LEU A 1 72 ? -6.883 9.819 -0.252 1.00 96.94 72 LEU A N 1
ATOM 555 C CA . LEU A 1 72 ? -8.236 9.347 -0.552 1.00 96.94 72 LEU A CA 1
ATOM 556 C C . LEU A 1 72 ? -8.974 10.284 -1.521 1.00 96.94 72 LEU A C 1
ATOM 558 O O . LEU A 1 72 ? -9.760 9.796 -2.326 1.00 96.94 72 LEU A O 1
ATOM 562 N N . ASP A 1 73 ? -8.704 11.594 -1.466 1.00 96.19 73 ASP A N 1
ATOM 563 C CA . ASP A 1 73 ? -9.227 12.568 -2.439 1.00 96.19 73 ASP A CA 1
ATOM 564 C C . ASP A 1 73 ? -8.510 12.494 -3.791 1.00 96.19 73 ASP A C 1
ATOM 566 O O . ASP A 1 73 ? -9.106 12.736 -4.830 1.00 96.19 73 ASP A O 1
ATOM 570 N N . LEU A 1 74 ? -7.208 12.200 -3.801 1.00 96.44 74 LEU A N 1
ATOM 571 C CA . LEU A 1 74 ? -6.434 12.111 -5.040 1.00 96.44 74 LEU A CA 1
ATOM 572 C C . LEU A 1 74 ? -6.747 10.824 -5.817 1.00 96.44 74 LEU A C 1
ATOM 574 O O . LEU A 1 74 ? -6.772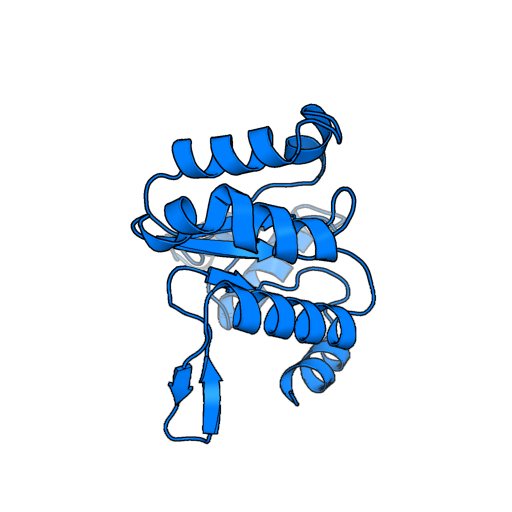 10.829 -7.047 1.00 96.44 74 LEU A O 1
ATOM 578 N N . TYR A 1 75 ? -6.975 9.726 -5.097 1.00 95.50 75 TYR A N 1
ATOM 579 C CA . TYR A 1 75 ? -7.269 8.403 -5.640 1.00 95.50 75 TYR A CA 1
ATOM 580 C C . TYR A 1 75 ? -8.698 7.980 -5.278 1.00 95.50 75 TYR A C 1
ATOM 582 O O . TYR A 1 75 ? -8.916 6.983 -4.580 1.00 95.50 75 TYR A O 1
ATOM 590 N N . GLU A 1 76 ? -9.673 8.746 -5.784 1.00 92.50 76 GLU A N 1
ATOM 591 C CA . GLU A 1 76 ? -11.115 8.537 -5.562 1.00 92.50 76 GLU A CA 1
ATOM 592 C C . GLU A 1 76 ? -11.589 7.136 -5.983 1.00 92.50 76 GLU A C 1
ATOM 594 O O . GLU A 1 76 ? -12.546 6.593 -5.426 1.00 92.50 76 GLU A O 1
ATOM 599 N N . CYS A 1 77 ? -10.903 6.522 -6.951 1.00 94.56 77 CYS A N 1
ATOM 600 C CA . CYS A 1 77 ? -11.151 5.154 -7.381 1.00 94.56 77 CYS A CA 1
ATOM 601 C C . CYS A 1 77 ? -9.861 4.366 -7.633 1.00 94.56 77 CYS A C 1
ATOM 603 O O . CYS A 1 77 ? -8.783 4.931 -7.816 1.00 94.56 77 CYS A O 1
ATOM 605 N N . GLY A 1 78 ? -9.990 3.042 -7.712 1.00 95.56 78 GLY A N 1
ATOM 606 C CA . GLY A 1 78 ? -8.872 2.145 -8.002 1.00 95.56 78 GLY A CA 1
ATOM 607 C C . GLY A 1 78 ? -8.014 1.840 -6.776 1.00 95.56 78 GLY A C 1
ATOM 608 O O . GLY A 1 78 ? -8.355 2.182 -5.646 1.00 95.56 78 GLY A O 1
ATOM 609 N N . THR A 1 79 ? -6.915 1.122 -6.977 1.00 97.62 79 THR A N 1
ATOM 610 C CA . THR A 1 79 ? -6.057 0.652 -5.884 1.00 97.62 79 THR A CA 1
ATOM 611 C C . THR A 1 79 ? -4.863 1.577 -5.708 1.00 97.62 79 THR A C 1
ATOM 613 O O . THR A 1 79 ? -4.193 1.884 -6.690 1.00 97.62 79 THR A O 1
ATOM 616 N N . PHE A 1 80 ? -4.558 1.967 -4.471 1.00 97.94 80 PHE A N 1
ATOM 617 C CA . PHE A 1 80 ? -3.307 2.651 -4.139 1.00 97.94 80 PHE A CA 1
ATOM 618 C C . PHE A 1 80 ? -2.698 2.074 -2.861 1.00 97.94 80 PHE A C 1
ATOM 620 O O . PHE A 1 80 ? -3.409 1.527 -2.015 1.00 97.94 80 PHE A O 1
ATOM 627 N N . SER A 1 81 ? -1.378 2.189 -2.729 1.00 97.94 81 SER A N 1
ATOM 628 C CA . SER A 1 81 ? -0.647 1.778 -1.534 1.00 97.94 81 SER A CA 1
ATOM 629 C C . SER A 1 81 ? -0.182 2.983 -0.726 1.00 97.94 81 SER A C 1
ATOM 631 O O . SER A 1 81 ? 0.362 3.935 -1.284 1.00 97.94 81 SER A O 1
ATOM 633 N N . CYS A 1 82 ? -0.370 2.928 0.590 1.00 98.00 82 CYS A N 1
ATOM 634 C CA . CYS A 1 82 ? 0.134 3.938 1.506 1.00 98.00 82 CYS A CA 1
ATOM 635 C C . CYS A 1 82 ? 1.156 3.319 2.454 1.00 98.00 82 CYS A C 1
ATOM 637 O O . CYS A 1 82 ? 0.825 2.360 3.151 1.00 98.00 82 CYS A O 1
ATOM 639 N N . VAL A 1 83 ? 2.372 3.869 2.499 1.00 97.19 83 VAL A N 1
ATOM 640 C CA . VAL A 1 83 ? 3.277 3.610 3.624 1.00 97.19 83 VAL A CA 1
ATOM 641 C C . VAL A 1 83 ? 2.652 4.191 4.886 1.00 97.19 83 VAL A C 1
ATOM 643 O O . VAL A 1 83 ? 2.168 5.322 4.851 1.00 97.19 83 VAL A O 1
ATOM 646 N N . SER A 1 84 ? 2.564 3.398 5.951 1.00 96.81 84 SER A N 1
ATOM 647 C CA . SER A 1 84 ? 1.805 3.776 7.155 1.00 96.81 84 SER A CA 1
ATOM 648 C C . SER A 1 84 ? 2.582 3.627 8.454 1.00 96.81 84 SER A C 1
ATOM 650 O O . SER A 1 84 ? 1.994 3.606 9.522 1.00 96.81 84 SER A O 1
ATOM 652 N N . ASP A 1 85 ? 3.902 3.531 8.377 1.00 95.12 85 ASP A N 1
ATOM 653 C CA . ASP A 1 85 ? 4.804 3.407 9.519 1.00 95.12 85 ASP A CA 1
ATOM 654 C C . ASP A 1 85 ? 5.810 4.564 9.600 1.00 95.12 85 ASP A C 1
ATOM 656 O O . ASP A 1 85 ? 6.869 4.428 10.200 1.00 95.12 85 ASP A O 1
ATOM 660 N N . SER A 1 86 ? 5.460 5.727 9.033 1.00 94.25 86 SER A N 1
ATOM 661 C CA . SER A 1 86 ? 6.310 6.926 9.104 1.00 94.25 86 SER A CA 1
ATOM 662 C C . SER A 1 86 ? 6.546 7.399 10.542 1.00 94.25 86 SER A C 1
ATOM 664 O O . SER A 1 86 ? 7.616 7.934 10.831 1.00 94.25 86 SER A O 1
ATOM 666 N N . TYR A 1 87 ? 5.575 7.171 11.434 1.00 94.94 87 TYR A N 1
ATOM 667 C CA . TYR A 1 87 ? 5.687 7.462 12.867 1.00 94.94 87 TYR A CA 1
ATOM 668 C C . TYR A 1 87 ? 5.312 6.243 13.717 1.00 94.94 87 TYR A C 1
ATOM 670 O O . TYR A 1 87 ? 6.126 5.762 14.506 1.00 94.94 87 TYR A O 1
ATOM 678 N N . ASN A 1 88 ? 4.099 5.703 13.541 1.00 95.94 88 ASN A N 1
ATOM 679 C CA . ASN A 1 88 ? 3.639 4.517 14.264 1.00 95.94 88 ASN A CA 1
ATOM 680 C C . ASN A 1 88 ? 2.571 3.746 13.474 1.00 95.94 88 ASN A C 1
ATOM 682 O O . ASN A 1 88 ? 1.425 4.177 13.368 1.00 95.94 88 ASN A O 1
ATOM 686 N N . VAL A 1 89 ? 2.925 2.552 12.991 1.00 96.56 89 VAL A N 1
ATOM 687 C CA . VAL A 1 89 ? 2.014 1.719 12.189 1.00 96.56 89 VAL A CA 1
ATOM 688 C C . VAL A 1 89 ? 0.773 1.250 12.937 1.00 96.56 89 VAL A C 1
ATOM 690 O O . VAL A 1 89 ? -0.281 1.072 12.326 1.00 96.56 89 VAL A O 1
ATOM 693 N N . TRP A 1 90 ? 0.869 1.062 14.253 1.00 97.19 90 TRP A N 1
ATOM 694 C CA . TRP A 1 90 ? -0.261 0.621 15.067 1.00 97.19 90 TRP A CA 1
ATOM 695 C C . TRP A 1 90 ? -1.299 1.729 15.170 1.00 97.19 90 TRP A C 1
ATOM 697 O O . TRP A 1 90 ? -2.465 1.485 14.887 1.00 97.19 90 TRP A O 1
ATOM 707 N N . ASP A 1 91 ? -0.850 2.943 15.491 1.00 97.50 91 ASP A N 1
ATOM 708 C CA . ASP A 1 91 ? -1.702 4.128 15.598 1.00 97.50 91 ASP A CA 1
ATOM 709 C C . ASP A 1 91 ? -2.332 4.484 14.244 1.00 97.50 91 ASP A C 1
ATOM 711 O O . ASP A 1 91 ? -3.551 4.640 14.136 1.00 97.50 91 ASP A O 1
ATOM 715 N N . ALA A 1 92 ? -1.529 4.460 13.175 1.00 97.75 92 ALA A N 1
ATOM 716 C CA . ALA A 1 92 ? -2.010 4.691 11.820 1.00 97.75 92 ALA A CA 1
ATOM 717 C C . ALA A 1 92 ? -3.097 3.684 11.410 1.00 97.75 92 ALA A C 1
ATOM 719 O O . ALA A 1 92 ? -4.119 4.074 10.844 1.00 97.75 92 ALA A O 1
ATOM 720 N N . CYS A 1 93 ? -2.916 2.390 11.696 1.00 98.06 93 CYS A N 1
ATOM 721 C CA . CYS A 1 93 ? -3.911 1.365 11.368 1.00 98.06 93 CYS A CA 1
ATOM 722 C C . CYS A 1 93 ? -5.149 1.435 12.267 1.00 98.06 93 CYS A C 1
ATOM 724 O O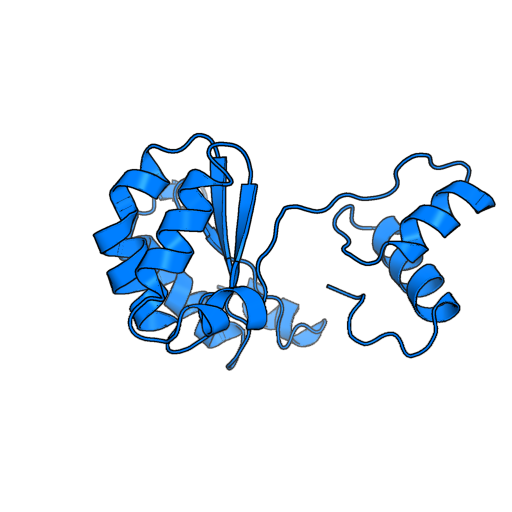 . CYS A 1 93 ? -6.265 1.255 11.780 1.00 98.06 93 CYS A O 1
ATOM 726 N N . GLU A 1 94 ? -4.958 1.656 13.566 1.00 98.12 94 GLU A N 1
ATOM 727 C CA . GLU A 1 94 ? -6.020 1.570 14.561 1.00 98.12 94 GLU A CA 1
ATOM 728 C C . GLU A 1 94 ? -6.884 2.832 14.595 1.00 98.12 94 GLU A C 1
ATOM 730 O O . GLU A 1 94 ? -8.106 2.730 14.492 1.00 98.12 94 GLU A O 1
ATOM 735 N N . HIS A 1 95 ? -6.254 4.002 14.694 1.00 98.31 95 HIS A N 1
ATOM 736 C CA . HIS A 1 95 ? -6.916 5.274 14.979 1.00 98.31 95 HIS A CA 1
ATOM 737 C C . HIS A 1 95 ? -7.093 6.148 13.738 1.00 98.31 95 HIS A C 1
ATOM 739 O O . HIS A 1 95 ? -8.101 6.842 13.600 1.00 98.31 95 HIS A O 1
ATOM 745 N N . ILE A 1 96 ? -6.152 6.119 12.792 1.00 98.31 96 ILE A N 1
ATOM 746 C CA . ILE A 1 96 ? -6.278 6.950 11.589 1.00 98.31 96 ILE A CA 1
ATOM 747 C C . ILE A 1 96 ? -7.111 6.227 10.528 1.00 98.31 96 ILE A C 1
ATOM 749 O O . ILE A 1 96 ? -8.234 6.636 10.230 1.00 98.31 96 ILE A O 1
ATOM 753 N N . TRP A 1 97 ? -6.611 5.114 9.988 1.00 98.44 97 TRP A N 1
ATOM 754 C CA . TRP A 1 97 ? -7.339 4.319 8.996 1.00 98.44 97 TRP A CA 1
ATOM 755 C C . TRP A 1 97 ? -8.560 3.624 9.594 1.00 98.44 97 TRP A C 1
ATOM 757 O O . TRP A 1 97 ? -9.610 3.585 8.957 1.00 98.44 97 TRP A O 1
ATOM 767 N N . GLY A 1 98 ? -8.419 3.074 10.800 1.00 97.75 98 GLY A N 1
ATOM 768 C CA . GLY A 1 98 ? -9.438 2.267 11.466 1.00 97.75 98 GLY A CA 1
ATOM 769 C C . GLY A 1 98 ? -10.550 3.053 12.159 1.00 97.75 98 GLY A C 1
ATOM 770 O O . GLY A 1 98 ? -11.578 2.455 12.469 1.00 97.75 98 GLY A O 1
ATOM 771 N N . GLU A 1 99 ? -10.399 4.364 12.365 1.00 98.12 99 GLU A N 1
ATOM 772 C CA . GLU A 1 99 ? -11.428 5.209 12.991 1.00 98.12 99 GLU A CA 1
ATOM 773 C C . GLU A 1 99 ? -11.680 6.473 12.162 1.00 98.12 99 GLU A C 1
ATOM 775 O O . GLU A 1 99 ? -12.709 6.562 11.492 1.00 98.12 99 GLU A O 1
ATOM 780 N N . GLN A 1 100 ? -10.737 7.420 12.140 1.00 98.19 100 GLN A N 1
ATOM 781 C CA . GLN A 1 100 ? -10.943 8.752 11.547 1.00 98.19 100 GLN A CA 1
ATOM 782 C C . GLN A 1 100 ? -11.285 8.718 10.049 1.00 98.19 100 GLN A C 1
ATOM 784 O O . GLN A 1 100 ? -12.150 9.462 9.588 1.00 98.19 100 GLN A O 1
ATOM 789 N N . LEU A 1 101 ? -10.628 7.846 9.279 1.00 98.12 101 LEU A N 1
ATOM 790 C CA . LEU A 1 101 ? -10.794 7.732 7.825 1.00 98.12 101 LEU A CA 1
ATOM 791 C C . LEU A 1 101 ? -11.555 6.473 7.392 1.00 98.12 101 LEU A C 1
ATOM 793 O O . LEU A 1 101 ? -11.763 6.264 6.193 1.00 98.12 101 LEU A O 1
ATOM 797 N N . ARG A 1 102 ? -12.003 5.648 8.346 1.00 98.19 102 ARG A N 1
ATOM 798 C CA . ARG A 1 102 ? -12.605 4.331 8.094 1.00 98.19 102 ARG A CA 1
ATOM 799 C C . ARG A 1 102 ? -13.773 4.400 7.122 1.00 98.19 102 ARG A C 1
ATOM 801 O O . ARG A 1 102 ? -13.795 3.678 6.126 1.00 98.19 102 ARG A O 1
ATOM 808 N N . GLU A 1 103 ? -14.726 5.288 7.391 1.00 97.88 103 GLU A N 1
ATOM 809 C CA . GLU A 1 103 ? -15.931 5.423 6.568 1.00 97.88 103 GLU A CA 1
ATOM 810 C C . GLU A 1 103 ? -15.589 5.808 5.133 1.00 97.88 103 GLU A C 1
ATOM 812 O O . GLU A 1 103 ? -16.152 5.258 4.186 1.00 97.88 103 GLU A O 1
ATOM 817 N N . LYS A 1 104 ? -14.609 6.695 4.954 1.00 97.50 104 LYS A N 1
ATOM 818 C CA . LYS A 1 104 ? -14.164 7.115 3.628 1.00 97.50 104 LYS A CA 1
ATOM 819 C C . LYS A 1 104 ? -13.496 5.970 2.870 1.00 97.50 104 LYS A C 1
ATOM 821 O O . LYS A 1 104 ? -13.726 5.824 1.675 1.00 97.50 104 LYS A O 1
ATOM 826 N N . VAL A 1 105 ? -12.719 5.124 3.549 1.00 97.62 105 VAL A N 1
ATOM 827 C CA . VAL A 1 105 ? -12.117 3.926 2.940 1.00 97.62 105 VAL A CA 1
ATOM 828 C C . VAL A 1 105 ? -13.192 2.921 2.512 1.00 97.62 105 VAL A C 1
ATOM 830 O O . VAL A 1 105 ? -13.122 2.412 1.394 1.00 97.62 105 VAL A O 1
ATOM 833 N N . ILE A 1 106 ? -14.190 2.659 3.363 1.00 97.31 106 ILE A N 1
ATOM 834 C CA . ILE A 1 106 ? -15.265 1.686 3.093 1.00 97.31 106 ILE A CA 1
ATOM 835 C C . ILE A 1 106 ? -16.136 2.115 1.908 1.00 97.31 106 ILE A C 1
ATOM 837 O O . ILE A 1 106 ? -16.467 1.285 1.062 1.00 97.31 106 ILE A O 1
ATOM 841 N N . HIS A 1 107 ? -16.491 3.398 1.825 1.00 96.56 107 HIS A N 1
ATOM 842 C CA . HIS A 1 107 ? -17.400 3.908 0.793 1.00 96.56 107 HIS A CA 1
ATOM 843 C C . HIS A 1 107 ? -16.714 4.234 -0.542 1.00 96.56 107 HIS A C 1
ATOM 845 O O . HIS A 1 107 ? -17.389 4.523 -1.531 1.00 96.56 107 HIS A O 1
ATOM 851 N N . ARG A 1 108 ? -15.380 4.197 -0.605 1.00 95.88 108 ARG A N 1
ATOM 852 C CA . ARG A 1 108 ? -14.624 4.537 -1.814 1.00 95.88 108 ARG A CA 1
ATOM 853 C C . ARG A 1 108 ? -14.554 3.355 -2.789 1.00 95.88 108 ARG A C 1
ATOM 855 O O . ARG A 1 108 ? -14.300 2.218 -2.395 1.00 95.88 108 ARG A O 1
ATOM 862 N N . SER A 1 109 ? -14.673 3.636 -4.087 1.00 95.56 109 SER A N 1
ATOM 863 C CA . SER A 1 109 ? -14.642 2.624 -5.154 1.00 95.56 109 SER A CA 1
ATOM 864 C C . SER A 1 109 ? -13.221 2.140 -5.481 1.00 95.56 109 SER A C 1
ATOM 866 O O . SER A 1 109 ? -12.603 2.530 -6.472 1.00 95.56 109 SER A O 1
ATOM 868 N N . GLY A 1 110 ? -12.666 1.280 -4.629 1.00 95.56 110 GLY A N 1
ATOM 869 C CA . GLY A 1 110 ? -11.363 0.649 -4.845 1.00 95.56 110 GLY A CA 1
ATOM 870 C C . GLY A 1 110 ? -10.758 0.090 -3.562 1.00 95.56 110 GLY A C 1
ATOM 871 O O . GLY A 1 110 ? -11.424 0.018 -2.532 1.00 95.56 110 GLY A O 1
ATOM 872 N N . THR A 1 111 ? -9.456 -0.195 -3.570 1.00 98.06 111 THR A N 1
ATOM 873 C CA . THR A 1 111 ? -8.760 -0.798 -2.417 1.00 98.06 111 THR A CA 1
ATOM 874 C C . THR A 1 111 ? -7.618 0.078 -1.901 1.00 98.06 111 THR A C 1
ATOM 876 O O . THR A 1 111 ? -6.733 0.449 -2.668 1.00 98.06 111 THR A O 1
ATOM 879 N N . LEU A 1 112 ? -7.626 0.387 -0.607 1.00 98.31 112 LEU A N 1
ATOM 880 C CA . LEU A 1 112 ? -6.461 0.895 0.113 1.00 98.31 112 LEU A CA 1
ATOM 881 C C . LEU A 1 112 ? -5.535 -0.281 0.447 1.00 98.31 112 LEU A C 1
ATOM 883 O O . LEU A 1 112 ? -5.978 -1.279 1.015 1.00 98.31 112 LEU A O 1
ATOM 887 N N . VAL A 1 113 ? -4.250 -0.164 0.123 1.00 98.25 113 VAL A N 1
ATOM 888 C CA . VAL A 1 113 ? -3.232 -1.152 0.492 1.00 98.25 113 VAL A CA 1
ATOM 889 C C . VAL A 1 113 ? -2.281 -0.543 1.520 1.00 98.25 113 VAL A C 1
ATOM 891 O O . VAL A 1 113 ? -1.415 0.262 1.176 1.00 98.25 113 VAL A O 1
ATOM 894 N N . ILE A 1 114 ? -2.431 -0.931 2.782 1.00 97.88 114 ILE A N 1
ATOM 895 C CA . ILE A 1 114 ? -1.577 -0.469 3.881 1.00 97.88 114 ILE A CA 1
ATOM 896 C C . ILE A 1 114 ? -0.215 -1.160 3.779 1.00 97.88 114 ILE A C 1
ATOM 898 O O . ILE A 1 114 ? -0.143 -2.384 3.634 1.00 97.88 114 ILE A O 1
ATOM 902 N N . ARG A 1 115 ? 0.864 -0.375 3.823 1.00 97.44 115 ARG A N 1
ATOM 903 C CA . ARG A 1 115 ? 2.243 -0.850 3.689 1.00 97.44 115 ARG A CA 1
ATOM 904 C C . ARG A 1 115 ? 3.060 -0.532 4.947 1.00 97.44 115 ARG A C 1
ATOM 906 O O . ARG A 1 115 ? 3.549 0.590 5.059 1.00 97.44 115 ARG A O 1
ATOM 913 N N . PRO A 1 116 ? 3.229 -1.488 5.873 1.00 94.62 116 PRO A N 1
ATOM 914 C CA . PRO A 1 116 ? 4.356 -1.465 6.804 1.00 94.62 116 PRO A CA 1
ATOM 915 C C . PRO A 1 116 ? 5.688 -1.624 6.051 1.00 94.62 116 PRO A C 1
ATOM 917 O O . PRO A 1 116 ? 5.788 -2.430 5.119 1.00 94.62 116 PRO A O 1
ATOM 920 N N . ASP A 1 117 ? 6.707 -0.867 6.449 1.00 91.06 117 ASP A N 1
ATOM 921 C CA . ASP A 1 117 ? 8.031 -0.830 5.813 1.00 91.06 117 ASP A CA 1
ATOM 922 C C . ASP A 1 117 ? 9.179 -0.908 6.845 1.00 91.06 117 ASP A C 1
ATOM 924 O O . ASP A 1 117 ? 10.334 -0.624 6.529 1.00 91.06 117 ASP A O 1
ATOM 928 N N . SER A 1 118 ? 8.866 -1.313 8.081 1.00 88.62 118 SER A N 1
ATOM 929 C CA . SER A 1 118 ? 9.806 -1.477 9.189 1.00 88.62 118 SER A CA 1
ATOM 930 C C . SER A 1 118 ? 9.341 -2.547 10.185 1.00 88.62 118 SER A C 1
ATOM 932 O O . SER A 1 118 ? 8.157 -2.879 10.282 1.00 88.62 118 SER A O 1
ATOM 934 N N . GLY A 1 119 ? 10.293 -3.085 10.952 1.00 88.44 119 GLY A N 1
ATOM 935 C CA . GLY A 1 119 ? 10.054 -4.126 11.955 1.00 88.44 119 GLY A CA 1
ATOM 936 C C . GLY A 1 119 ? 10.200 -5.551 11.415 1.00 88.44 119 GLY A C 1
ATOM 937 O O . GLY A 1 119 ? 10.639 -5.773 10.290 1.00 88.44 119 GLY A O 1
ATOM 938 N N . GLU A 1 120 ? 9.883 -6.538 12.255 1.00 87.62 120 GLU A N 1
ATOM 939 C CA . GLU A 1 120 ? 9.962 -7.949 11.865 1.00 87.62 120 GLU A CA 1
ATOM 940 C C . GLU A 1 120 ? 8.708 -8.340 11.053 1.00 87.62 120 GLU A C 1
ATOM 942 O O . GLU A 1 120 ? 7.592 -8.187 11.562 1.00 87.62 120 GLU A O 1
ATOM 947 N N . PRO A 1 121 ? 8.856 -8.822 9.803 1.00 86.38 121 PRO A N 1
ATOM 948 C CA . PRO A 1 121 ? 7.732 -9.007 8.888 1.00 86.38 121 PRO A CA 1
ATOM 949 C C . PRO A 1 121 ? 6.589 -9.880 9.415 1.00 86.38 121 PRO A C 1
ATOM 951 O O . PRO A 1 121 ? 5.426 -9.517 9.245 1.00 86.38 121 PRO A O 1
ATOM 954 N N . THR A 1 122 ? 6.879 -11.024 10.042 1.00 85.44 122 THR A N 1
ATOM 955 C CA . THR A 1 122 ? 5.833 -11.973 10.460 1.00 85.44 122 THR A CA 1
ATOM 956 C C . THR A 1 122 ? 4.974 -11.402 11.586 1.00 85.44 122 THR A C 1
ATOM 958 O O . THR A 1 122 ? 3.745 -11.454 11.524 1.00 85.44 122 THR A O 1
ATOM 961 N N . THR A 1 123 ? 5.609 -10.755 12.560 1.00 89.00 123 THR A N 1
ATOM 962 C CA . THR A 1 123 ? 4.962 -10.082 13.685 1.00 89.00 123 THR A CA 1
ATOM 963 C C . THR A 1 123 ? 4.178 -8.867 13.213 1.00 89.00 123 THR A C 1
ATOM 965 O O . THR A 1 123 ? 3.036 -8.659 13.634 1.00 89.00 123 THR A O 1
ATOM 968 N N . VAL A 1 124 ? 4.776 -8.053 12.335 1.00 92.38 124 VAL A N 1
ATOM 969 C CA . VAL A 1 124 ? 4.153 -6.807 11.890 1.00 92.38 124 VAL A CA 1
ATOM 970 C C . VAL A 1 124 ? 2.919 -7.072 11.049 1.00 92.38 124 VAL A C 1
ATOM 972 O O . VAL A 1 124 ? 1.858 -6.518 11.338 1.00 92.38 124 VAL A O 1
ATOM 975 N N . VAL A 1 125 ? 3.017 -7.972 10.072 1.00 92.94 125 VAL A N 1
ATOM 976 C CA . VAL A 1 125 ? 1.883 -8.330 9.217 1.00 92.94 125 VAL A CA 1
ATOM 977 C C . VAL A 1 125 ? 0.747 -8.934 10.038 1.00 92.94 125 VAL A C 1
ATOM 979 O O . VAL A 1 125 ? -0.388 -8.482 9.894 1.00 92.94 125 VAL A O 1
ATOM 982 N N . ALA A 1 126 ? 1.031 -9.890 10.930 1.00 93.50 126 ALA A N 1
ATOM 983 C CA . ALA A 1 126 ? 0.001 -10.521 11.756 1.00 93.50 126 ALA A CA 1
ATOM 984 C C . ALA A 1 126 ? -0.754 -9.491 12.610 1.00 93.50 126 ALA A C 1
ATOM 986 O O . ALA A 1 126 ? -1.984 -9.435 12.589 1.00 93.50 126 ALA A O 1
ATOM 987 N N . LYS A 1 127 ? -0.023 -8.604 13.294 1.00 95.56 127 LYS A N 1
ATOM 988 C CA . LYS A 1 127 ? -0.632 -7.595 14.163 1.00 95.56 127 LYS A CA 1
ATOM 989 C C . LYS A 1 127 ? -1.406 -6.530 13.380 1.00 95.56 127 LYS A C 1
ATOM 991 O O . LYS A 1 127 ? -2.486 -6.133 13.813 1.00 95.56 127 LYS A O 1
ATOM 996 N N . VAL A 1 128 ? -0.907 -6.089 12.220 1.00 96.81 128 VAL A N 1
ATOM 997 C CA . VAL A 1 128 ? -1.656 -5.175 11.338 1.00 96.81 128 VAL A CA 1
ATOM 998 C C . VAL A 1 128 ? -2.950 -5.839 10.859 1.00 96.81 128 VAL A C 1
ATOM 1000 O O . VAL A 1 128 ? -4.006 -5.213 10.911 1.00 96.81 128 VAL A O 1
ATOM 1003 N N . LEU A 1 129 ? -2.905 -7.107 10.438 1.00 96.69 129 LEU A N 1
ATOM 1004 C CA . LEU A 1 129 ? -4.099 -7.845 10.014 1.00 96.69 129 LEU A CA 1
ATOM 1005 C C . LEU A 1 129 ? -5.132 -7.975 11.140 1.00 96.69 129 LEU A C 1
ATOM 1007 O O . LEU A 1 129 ? -6.320 -7.800 10.875 1.00 96.69 129 LEU A O 1
ATOM 1011 N N . ASP A 1 130 ? -4.703 -8.225 12.378 1.00 96.75 130 ASP A N 1
ATOM 1012 C CA . ASP A 1 130 ? -5.603 -8.294 13.534 1.00 96.75 130 ASP A CA 1
ATOM 1013 C C . ASP A 1 130 ? -6.258 -6.938 13.845 1.00 96.75 130 ASP A C 1
ATOM 1015 O O . ASP A 1 130 ? -7.478 -6.872 14.030 1.00 96.75 130 ASP A O 1
ATOM 1019 N N . ILE A 1 131 ? -5.486 -5.843 13.837 1.00 97.81 131 ILE A N 1
ATOM 1020 C CA . ILE A 1 131 ? -6.012 -4.482 14.044 1.00 97.81 131 ILE A CA 1
ATOM 1021 C C . ILE A 1 131 ? -7.039 -4.141 12.961 1.00 97.81 131 ILE A C 1
ATOM 1023 O O . ILE A 1 131 ? -8.166 -3.740 13.262 1.00 97.81 131 ILE A O 1
ATOM 1027 N N . LEU A 1 132 ? -6.682 -4.349 11.691 1.00 97.81 132 LEU A N 1
ATOM 1028 C CA . LEU A 1 132 ? -7.575 -4.067 10.570 1.00 97.81 132 LEU A CA 1
ATOM 1029 C C . LEU A 1 132 ? -8.805 -4.974 10.589 1.00 97.81 132 LEU A C 1
ATOM 1031 O O . LEU A 1 132 ? -9.905 -4.507 10.313 1.00 97.81 132 LEU A O 1
ATOM 1035 N N . GLY A 1 133 ? -8.649 -6.245 10.957 1.00 97.19 133 GLY A N 1
ATOM 1036 C CA . GLY A 1 133 ? -9.757 -7.182 11.111 1.00 97.19 133 GLY A CA 1
ATOM 1037 C C . GLY A 1 133 ? -10.741 -6.743 12.194 1.00 97.19 133 GLY A C 1
ATOM 1038 O O . GLY A 1 133 ? -11.948 -6.868 11.994 1.00 97.19 133 GLY A O 1
ATOM 1039 N N . SER A 1 134 ? -10.243 -6.181 13.297 1.00 97.50 134 SER A N 1
ATOM 1040 C CA . SER A 1 134 ? -11.062 -5.614 14.373 1.00 97.50 134 SER A CA 1
ATOM 1041 C C . SER A 1 134 ? -11.807 -4.347 13.928 1.00 97.50 134 SER A C 1
ATOM 1043 O O . SER A 1 134 ? -13.018 -4.241 14.109 1.00 97.50 134 SER A O 1
ATOM 1045 N N . LYS A 1 135 ? -11.122 -3.400 13.270 1.00 97.88 135 LYS A N 1
ATOM 1046 C CA . LYS A 1 135 ? -11.717 -2.108 12.875 1.00 97.88 135 LYS A CA 1
ATOM 1047 C C . LYS A 1 135 ? -12.607 -2.207 11.631 1.00 97.88 135 LYS A C 1
ATOM 1049 O O . LYS A 1 135 ? -13.740 -1.719 11.616 1.00 97.88 135 LYS A O 1
ATOM 1054 N N . PHE A 1 136 ? -12.145 -2.869 10.575 1.00 96.88 136 PHE A N 1
ATOM 1055 C CA . PHE A 1 136 ? -12.870 -2.985 9.302 1.00 96.88 136 PHE A CA 1
ATOM 1056 C C . PHE A 1 136 ? -13.846 -4.161 9.248 1.00 96.88 136 PHE A C 1
ATOM 1058 O O . PHE A 1 136 ? -14.697 -4.166 8.366 1.00 96.88 136 PHE A O 1
ATOM 1065 N N . HIS A 1 137 ? -13.788 -5.068 10.229 1.00 95.19 137 HIS A N 1
ATOM 1066 C CA . HIS A 1 137 ? -14.554 -6.316 10.304 1.00 95.19 137 HIS A CA 1
ATOM 1067 C C . HIS A 1 137 ? -14.149 -7.310 9.209 1.00 95.19 137 HIS A C 1
ATOM 1069 O O . HIS A 1 137 ? -14.207 -7.018 8.018 1.00 95.19 137 HIS A O 1
ATOM 1075 N N . TYR A 1 138 ? -13.745 -8.514 9.606 1.00 96.50 138 TYR A N 1
ATOM 1076 C CA . TYR A 1 138 ? -13.406 -9.589 8.675 1.00 96.50 138 TYR A CA 1
ATOM 1077 C C . TYR A 1 138 ? -14.598 -10.516 8.417 1.00 96.50 138 TYR A C 1
ATOM 1079 O O . TYR A 1 138 ? -15.542 -10.607 9.198 1.00 96.50 138 TYR A O 1
ATOM 1087 N N . THR A 1 139 ? -14.511 -11.262 7.322 1.00 97.12 139 THR A N 1
ATOM 1088 C CA . THR A 1 139 ? -15.358 -12.430 7.048 1.00 97.12 139 THR A CA 1
ATOM 1089 C C . THR A 1 139 ? -14.538 -13.703 7.222 1.00 97.12 139 THR A C 1
ATOM 1091 O O . THR A 1 139 ? -13.310 -13.646 7.227 1.00 97.12 139 THR A O 1
ATOM 1094 N N . VAL A 1 140 ? -15.188 -14.852 7.383 1.00 97.19 140 VAL A N 1
ATOM 1095 C CA . VAL A 1 140 ? -14.507 -16.153 7.378 1.00 97.19 140 VAL A CA 1
ATOM 1096 C C . VAL A 1 140 ? -14.895 -16.878 6.099 1.00 97.19 140 VAL A C 1
ATOM 1098 O O . VAL A 1 140 ? -16.080 -16.983 5.793 1.00 97.19 140 VAL A O 1
ATOM 1101 N N . ASN A 1 141 ? -13.905 -17.325 5.329 1.00 96.00 141 ASN A N 1
ATOM 1102 C CA . ASN A 1 141 ? -14.159 -18.078 4.101 1.00 96.00 141 ASN A CA 1
ATOM 1103 C C . ASN A 1 141 ? -14.489 -19.553 4.395 1.00 96.00 141 ASN A C 1
ATOM 1105 O O . ASN A 1 141 ? -14.308 -20.032 5.512 1.00 96.00 141 ASN A O 1
ATOM 1109 N N . ASP A 1 142 ? -14.887 -20.307 3.368 1.00 97.12 142 ASP A N 1
ATOM 1110 C CA . ASP A 1 142 ? -15.276 -21.725 3.491 1.00 97.12 142 ASP A CA 1
ATOM 1111 C C . ASP A 1 142 ? -14.161 -22.648 4.019 1.00 97.12 142 ASP A C 1
ATOM 1113 O O . ASP A 1 142 ? -14.412 -23.788 4.403 1.00 97.12 142 ASP A O 1
ATOM 1117 N N . LYS A 1 143 ? -12.913 -22.169 4.037 1.00 96.06 143 LYS A N 1
ATOM 1118 C CA . LYS A 1 143 ? -11.745 -22.889 4.555 1.00 96.06 143 LYS A CA 1
ATOM 1119 C C . LYS A 1 143 ? -11.399 -22.509 6.002 1.00 96.06 143 LYS A C 1
ATOM 1121 O O . LYS A 1 143 ? -10.410 -23.008 6.526 1.00 96.06 143 LYS A O 1
ATOM 1126 N N . GLY A 1 144 ? -12.177 -21.630 6.636 1.00 95.50 144 GLY A N 1
ATOM 1127 C CA . GLY A 1 144 ? -11.972 -21.196 8.020 1.00 95.50 144 GLY A CA 1
ATOM 1128 C C . GLY A 1 144 ? -10.987 -20.037 8.203 1.00 95.50 144 GLY A C 1
ATOM 1129 O O . GLY A 1 144 ? -10.656 -19.710 9.340 1.00 95.50 144 GLY A O 1
ATOM 1130 N N . TYR A 1 145 ? -10.525 -19.388 7.128 1.00 95.44 145 TYR A N 1
ATOM 1131 C CA . TYR A 1 145 ? -9.583 -18.265 7.222 1.00 95.44 145 TYR A CA 1
ATOM 1132 C C . TYR A 1 145 ? -10.305 -16.924 7.322 1.00 95.44 145 TYR A C 1
ATOM 1134 O O . TYR A 1 145 ? -11.294 -16.691 6.621 1.00 95.44 145 TYR A O 1
ATOM 1142 N N . LYS A 1 146 ? -9.759 -16.018 8.140 1.00 96.19 146 LYS A N 1
ATOM 1143 C CA . LYS A 1 146 ? -10.203 -14.622 8.225 1.00 96.19 146 LYS A CA 1
ATOM 1144 C C . LYS A 1 146 ? -9.818 -13.868 6.948 1.00 96.19 146 LYS A C 1
ATOM 1146 O O . LYS A 1 146 ? -8.688 -13.965 6.478 1.00 96.19 146 LYS A O 1
ATOM 1151 N N . VAL A 1 147 ? -10.744 -13.086 6.404 1.00 97.06 147 VAL A N 1
ATOM 1152 C CA . VAL A 1 147 ? -10.573 -12.318 5.166 1.00 97.06 147 VAL A CA 1
ATOM 1153 C C . VAL A 1 147 ? -11.044 -10.883 5.382 1.00 97.06 147 VAL A C 1
ATOM 1155 O O . VAL A 1 147 ? -12.202 -10.643 5.727 1.00 97.06 147 VAL A O 1
ATOM 1158 N N . LEU A 1 148 ? -10.143 -9.926 5.153 1.00 97.62 148 LEU A N 1
ATOM 1159 C CA . LEU A 1 148 ? -10.443 -8.494 5.205 1.00 97.62 148 LEU A CA 1
ATOM 1160 C C . LEU A 1 148 ? -11.439 -8.074 4.106 1.00 97.62 148 LEU A C 1
ATOM 1162 O O . LEU A 1 148 ? -11.424 -8.639 3.005 1.00 97.62 148 LEU A O 1
ATOM 1166 N N . PRO A 1 149 ? -12.252 -7.030 4.334 1.00 97.12 149 PRO A N 1
ATOM 1167 C CA . PRO A 1 149 ? -13.185 -6.535 3.329 1.00 97.12 149 PRO A CA 1
ATOM 1168 C C . PRO A 1 149 ? -12.425 -5.947 2.138 1.00 97.12 149 PRO A C 1
ATOM 1170 O O . PRO A 1 149 ? -11.313 -5.447 2.281 1.00 97.12 149 PRO A O 1
ATOM 1173 N N . ASN A 1 150 ? -13.007 -6.012 0.939 1.00 97.06 150 ASN A N 1
ATOM 1174 C CA . ASN A 1 150 ? -12.313 -5.706 -0.326 1.00 97.06 150 ASN A CA 1
ATOM 1175 C C . ASN A 1 150 ? -11.728 -4.285 -0.425 1.00 97.06 150 ASN A C 1
ATOM 1177 O O . ASN A 1 150 ? -10.822 -4.052 -1.227 1.00 97.06 150 ASN A O 1
ATOM 1181 N N . CYS A 1 151 ? -12.215 -3.351 0.390 1.00 97.25 151 CYS A N 1
ATOM 1182 C CA . CYS A 1 151 ? -11.731 -1.977 0.444 1.00 97.25 151 CYS A CA 1
ATOM 1183 C C . CYS A 1 151 ? -10.343 -1.832 1.092 1.00 97.25 151 CYS A C 1
ATOM 1185 O O . CYS A 1 151 ? -9.713 -0.798 0.891 1.00 97.25 151 CYS A O 1
ATOM 1187 N N . VAL A 1 152 ? -9.841 -2.836 1.827 1.00 98.06 152 VAL A N 1
ATOM 1188 C CA . VAL A 1 152 ? -8.542 -2.763 2.516 1.00 98.06 152 VAL A CA 1
ATOM 1189 C C . VAL A 1 152 ? -7.718 -4.044 2.362 1.00 98.06 152 VAL A C 1
ATOM 1191 O O . VAL A 1 152 ? -8.225 -5.163 2.468 1.00 98.06 152 VAL A O 1
ATOM 1194 N N . ARG A 1 153 ? -6.421 -3.893 2.092 1.00 98.06 153 ARG A N 1
ATOM 1195 C CA . ARG A 1 153 ? -5.425 -4.973 2.016 1.00 98.06 153 ARG A CA 1
ATOM 1196 C C . ARG A 1 153 ? -4.109 -4.520 2.647 1.00 98.06 153 ARG A C 1
ATOM 1198 O O . ARG A 1 153 ? -3.932 -3.338 2.924 1.00 98.06 153 ARG A O 1
ATOM 1205 N N . VAL A 1 154 ? -3.189 -5.460 2.842 1.00 97.06 154 VAL A N 1
ATOM 1206 C CA . VAL A 1 154 ? -1.842 -5.206 3.370 1.00 97.06 154 VAL A CA 1
ATOM 1207 C C . VAL A 1 154 ? -0.806 -5.659 2.344 1.00 97.06 154 VAL A C 1
ATOM 1209 O O . VAL A 1 154 ? -1.002 -6.680 1.683 1.00 97.06 154 VAL A O 1
ATOM 1212 N N . ILE A 1 155 ? 0.287 -4.910 2.205 1.00 95.44 155 ILE A N 1
ATOM 1213 C CA . ILE A 1 155 ? 1.475 -5.322 1.451 1.00 95.44 155 ILE A CA 1
ATOM 1214 C C . ILE A 1 155 ? 2.715 -5.167 2.331 1.00 95.44 155 ILE A C 1
ATOM 1216 O O . ILE A 1 155 ? 2.984 -4.082 2.828 1.00 95.44 155 ILE A O 1
ATOM 1220 N N . GLN A 1 156 ? 3.482 -6.241 2.501 1.00 92.69 156 GLN A N 1
ATOM 1221 C CA . GLN A 1 156 ? 4.784 -6.194 3.167 1.00 92.69 156 GLN A CA 1
ATOM 1222 C C . GLN A 1 156 ? 5.877 -6.058 2.107 1.00 92.69 156 GLN A C 1
ATOM 1224 O O . GLN A 1 156 ? 6.026 -6.928 1.246 1.00 92.69 156 GLN A O 1
ATOM 1229 N N . GLY A 1 157 ? 6.610 -4.945 2.148 1.00 85.50 157 GLY A N 1
ATOM 1230 C CA . GLY A 1 157 ? 7.707 -4.655 1.220 1.00 85.50 157 GLY A CA 1
ATOM 1231 C C . GLY A 1 157 ? 9.099 -4.812 1.833 1.00 85.50 157 GLY A C 1
ATOM 1232 O O . GLY A 1 157 ? 10.042 -5.134 1.104 1.00 85.50 157 GLY A O 1
ATOM 1233 N N . ASP A 1 158 ? 9.219 -4.622 3.148 1.00 85.94 158 ASP A N 1
ATOM 1234 C CA . ASP A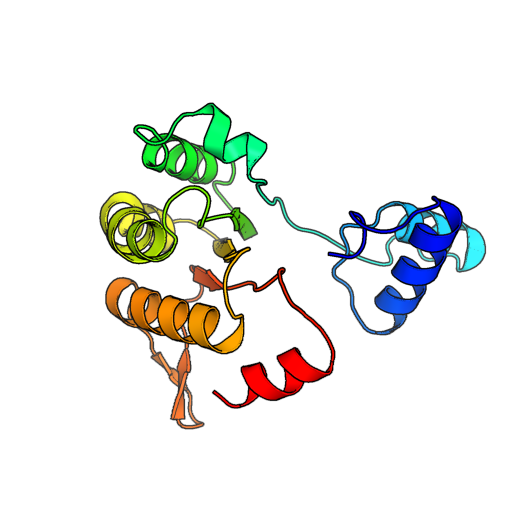 1 158 ? 10.490 -4.666 3.870 1.00 85.94 158 ASP A CA 1
ATOM 1235 C C . ASP A 1 158 ? 10.827 -6.073 4.389 1.00 85.94 158 ASP A C 1
ATOM 1237 O O . ASP A 1 158 ? 9.941 -6.881 4.670 1.00 85.94 158 ASP A O 1
ATOM 1241 N N . GLY A 1 159 ? 12.122 -6.388 4.479 1.00 82.44 159 GLY A N 1
ATOM 1242 C CA . GLY A 1 159 ? 12.597 -7.667 5.027 1.00 82.44 159 GLY A CA 1
ATOM 1243 C C . GLY A 1 159 ? 12.197 -8.927 4.238 1.00 82.44 159 GLY A C 1
ATOM 1244 O O . GLY A 1 159 ? 12.303 -10.040 4.754 1.00 82.44 159 GLY A O 1
ATOM 1245 N N . ILE A 1 160 ? 11.736 -8.791 2.988 1.00 85.94 160 ILE A N 1
ATOM 1246 C CA . ILE A 1 160 ? 11.266 -9.928 2.185 1.00 85.94 160 ILE A CA 1
ATOM 1247 C C . ILE A 1 160 ? 12.429 -10.702 1.548 1.00 85.94 160 ILE A C 1
ATOM 1249 O O . ILE A 1 160 ? 13.190 -10.178 0.731 1.00 85.94 160 ILE A O 1
ATOM 1253 N N . SER A 1 161 ? 12.506 -11.988 1.880 1.00 84.12 161 SER A N 1
ATOM 1254 C CA . SER A 1 161 ? 13.368 -13.008 1.284 1.00 84.12 161 SER A CA 1
ATOM 1255 C C . SER A 1 161 ? 12.560 -14.295 1.063 1.00 84.12 161 SER A C 1
ATOM 1257 O O . SER A 1 161 ? 11.412 -14.406 1.493 1.00 84.12 161 SER A O 1
ATOM 1259 N N . SER A 1 162 ? 13.139 -15.299 0.400 1.00 81.50 162 SER A N 1
ATOM 1260 C CA . SER A 1 162 ? 12.495 -16.617 0.268 1.00 81.50 162 SER A CA 1
ATOM 1261 C C . SER A 1 162 ? 12.184 -17.267 1.620 1.00 81.50 162 SER A C 1
ATOM 1263 O O . SER A 1 162 ? 11.189 -17.977 1.740 1.00 81.50 162 SER A O 1
ATOM 1265 N N . GLU A 1 163 ? 13.022 -17.016 2.625 1.00 80.75 163 GLU A N 1
ATOM 1266 C CA . GLU A 1 163 ? 12.866 -17.546 3.981 1.00 80.75 163 GLU A CA 1
ATOM 1267 C C . GLU A 1 163 ? 11.697 -16.854 4.688 1.00 80.75 163 GLU A C 1
ATOM 1269 O O . GLU A 1 163 ? 10.757 -17.529 5.107 1.00 80.75 163 GLU A O 1
ATOM 1274 N N . SER A 1 164 ? 11.672 -15.514 4.703 1.00 80.81 164 SER A N 1
ATOM 1275 C CA . SER A 1 164 ? 10.608 -14.767 5.388 1.00 80.81 164 SER A CA 1
ATOM 1276 C C . SER A 1 164 ? 9.234 -14.922 4.723 1.00 80.81 164 SER A C 1
ATOM 1278 O O . SER A 1 164 ? 8.209 -14.879 5.405 1.00 80.81 164 SER A O 1
ATOM 1280 N N . ILE A 1 165 ? 9.166 -15.199 3.413 1.00 80.12 165 ILE A N 1
ATOM 1281 C CA . ILE A 1 165 ? 7.914 -15.600 2.737 1.00 80.12 165 ILE A CA 1
ATOM 1282 C C . ILE A 1 165 ? 7.407 -16.950 3.271 1.00 80.12 165 ILE A C 1
ATOM 1284 O O . ILE A 1 165 ? 6.210 -17.126 3.510 1.00 80.12 165 ILE A O 1
ATOM 1288 N N . GLY A 1 166 ? 8.307 -17.918 3.461 1.00 73.56 166 GLY A N 1
ATOM 1289 C CA . GLY A 1 166 ? 7.960 -19.243 3.979 1.00 73.56 166 GLY A CA 1
ATOM 1290 C C . GLY A 1 166 ? 7.483 -19.229 5.433 1.00 73.56 166 GLY A C 1
ATOM 1291 O O . GLY A 1 166 ? 6.731 -20.116 5.836 1.00 73.56 166 GLY A O 1
ATOM 1292 N N . GLU A 1 167 ? 7.901 -18.233 6.211 1.00 74.25 167 GLU A N 1
ATOM 1293 C CA . GLU A 1 167 ? 7.470 -18.028 7.597 1.00 74.25 167 GLU A CA 1
ATOM 1294 C C . GLU A 1 167 ? 6.156 -17.242 7.678 1.00 74.25 167 GLU A C 1
ATOM 1296 O O . GLU A 1 167 ? 5.231 -17.660 8.372 1.00 74.25 167 GLU A O 1
ATOM 1301 N N . SER A 1 168 ? 6.035 -16.150 6.916 1.00 64.81 168 SER A N 1
ATOM 1302 C CA . SER A 1 168 ? 4.845 -15.282 6.919 1.00 64.81 168 SER A CA 1
ATOM 1303 C C . SER A 1 168 ? 3.597 -15.930 6.314 1.00 64.81 168 SER A C 1
ATOM 1305 O O . SER A 1 168 ? 2.491 -15.588 6.708 1.00 64.81 168 SER A O 1
ATOM 1307 N N . SER A 1 169 ? 3.747 -16.892 5.398 1.00 68.75 169 SER A N 1
ATOM 1308 C CA . SER A 1 169 ? 2.616 -17.591 4.757 1.00 68.75 169 SER A CA 1
ATOM 1309 C C . SER A 1 169 ? 1.961 -18.687 5.610 1.00 68.75 169 SER A C 1
ATOM 1311 O O . SER A 1 169 ? 1.020 -19.337 5.153 1.00 68.75 169 SER A O 1
ATOM 1313 N N . ARG A 1 170 ? 2.458 -18.929 6.829 1.00 66.19 170 ARG A N 1
ATOM 1314 C CA . ARG A 1 170 ? 1.951 -19.983 7.727 1.00 66.19 170 ARG A CA 1
ATOM 1315 C C . ARG A 1 170 ? 0.801 -19.537 8.633 1.00 66.19 170 ARG A C 1
ATOM 1317 O O . ARG A 1 170 ? 0.247 -20.387 9.330 1.00 66.19 170 ARG A O 1
ATOM 1324 N N . TYR A 1 171 ? 0.470 -18.250 8.621 1.00 52.56 171 TYR A N 1
ATOM 1325 C CA . TYR A 1 171 ? -0.556 -17.611 9.448 1.00 52.56 171 TYR A CA 1
ATOM 1326 C C . TYR A 1 171 ? -1.678 -17.057 8.564 1.00 52.56 171 TYR A C 1
ATOM 1328 O O . TYR A 1 171 ? -2.842 -17.087 9.022 1.00 52.56 171 TYR A O 1
#

pLDDT: mean 91.68, std 11.69, range [39.53, 98.44]

Radius of gyration: 17.38 Å; chains: 1; bounding box: 41×40×44 Å

Sequence (171 aa):
MTSARARRSRSAALGGLSHLVNFRGTDTLPALLLARKFYNCPMAGFSIPATEHSTMTMWGEKHEVDAYHRLLDLYECGTFSCVSDSYNVWDACEHIWGEQLREKVIHRSGTLVIRPDSGEPTTVVAKVLDILGSKFHYTVNDKGYKVLPNCVRVIQGDGISSESIGESSRY